Protein AF-A0A951D122-F1 (afdb_monomer_lite)

pLDDT: mean 73.89, std 19.57, range [31.88, 93.0]

Structure (mmCIF, N/CA/C/O backbone):
data_AF-A0A951D122-F1
#
_entry.id   AF-A0A951D122-F1
#
loop_
_atom_site.group_PDB
_atom_site.id
_atom_site.type_symbol
_atom_site.label_atom_id
_atom_site.label_alt_id
_atom_site.label_comp_id
_atom_site.label_asym_id
_atom_site.label_entity_id
_atom_site.label_seq_id
_atom_site.pdbx_PDB_ins_code
_atom_site.Cartn_x
_atom_site.Cartn_y
_atom_site.Cartn_z
_atom_site.occupancy
_atom_site.B_iso_or_equiv
_atom_site.auth_seq_id
_atom_site.auth_comp_id
_atom_site.auth_asym_id
_atom_site.auth_atom_id
_atom_site.pdbx_PDB_model_num
ATOM 1 N N . MET A 1 1 ? 0.878 -41.282 -0.060 1.00 49.00 1 MET A N 1
ATOM 2 C CA . MET A 1 1 ? 0.176 -40.132 -0.669 1.00 49.00 1 MET A CA 1
ATOM 3 C C . MET A 1 1 ? -0.592 -39.412 0.431 1.00 49.00 1 MET A C 1
ATOM 5 O O . MET A 1 1 ? -1.582 -39.954 0.897 1.00 49.00 1 MET A O 1
ATOM 9 N N . ARG A 1 2 ? -0.097 -38.272 0.926 1.00 36.06 2 ARG A N 1
ATOM 10 C CA . ARG A 1 2 ? -0.788 -37.403 1.895 1.00 36.06 2 ARG A CA 1
ATOM 11 C C . ARG A 1 2 ? -0.358 -35.959 1.635 1.00 36.06 2 ARG A C 1
ATOM 13 O O . ARG A 1 2 ? 0.796 -35.726 1.295 1.00 36.06 2 ARG A O 1
ATOM 20 N N . GLY A 1 3 ? -1.355 -35.082 1.653 1.00 31.88 3 GLY A N 1
ATOM 21 C CA . GLY A 1 3 ? -1.436 -33.865 0.856 1.00 31.88 3 GLY A CA 1
ATOM 22 C C . GLY A 1 3 ? -0.597 -32.692 1.343 1.00 31.88 3 GLY A C 1
ATOM 23 O O . GLY A 1 3 ? -0.396 -32.493 2.537 1.00 31.88 3 GLY A O 1
ATOM 24 N N . LEU A 1 4 ? -0.171 -31.895 0.366 1.00 41.84 4 LEU A N 1
ATOM 25 C CA . LEU A 1 4 ? 0.282 -30.525 0.541 1.00 41.84 4 LEU A CA 1
ATOM 26 C C . LEU A 1 4 ? -0.945 -29.684 0.915 1.00 41.84 4 LEU A C 1
ATOM 28 O O . LEU A 1 4 ? -1.777 -29.381 0.061 1.00 41.84 4 LEU A O 1
ATOM 32 N N . THR A 1 5 ? -1.095 -29.339 2.192 1.00 42.50 5 THR A N 1
ATOM 33 C CA . THR A 1 5 ? -1.962 -28.226 2.581 1.00 42.50 5 THR A CA 1
ATOM 34 C C . THR A 1 5 ? -1.289 -26.959 2.083 1.00 42.50 5 THR A C 1
ATOM 36 O O . THR A 1 5 ? -0.246 -26.566 2.603 1.00 42.50 5 THR A O 1
ATOM 39 N N . GLY A 1 6 ? -1.847 -26.372 1.025 1.00 34.03 6 GLY A N 1
ATOM 40 C CA . GLY A 1 6 ? -1.427 -25.073 0.528 1.00 34.03 6 GLY A CA 1
ATOM 41 C C . GLY A 1 6 ? -1.502 -24.055 1.658 1.00 34.03 6 GLY A C 1
ATOM 42 O O . GLY A 1 6 ? -2.583 -23.780 2.176 1.00 34.03 6 GLY A O 1
ATOM 43 N N . SER A 1 7 ? -0.347 -23.524 2.048 1.00 35.44 7 SER A N 1
ATOM 44 C CA . SER A 1 7 ? -0.265 -22.301 2.832 1.00 35.44 7 SER A CA 1
ATOM 45 C C . SER A 1 7 ? -0.851 -21.184 1.980 1.00 35.44 7 SER A C 1
ATOM 47 O O . SER A 1 7 ? -0.172 -20.619 1.125 1.00 35.44 7 SER A O 1
ATOM 49 N N . SER A 1 8 ? -2.136 -20.903 2.170 1.00 35.34 8 SER A N 1
ATOM 50 C CA . SER A 1 8 ? -2.756 -19.673 1.700 1.00 35.34 8 SER A CA 1
ATOM 51 C C . SER A 1 8 ? -2.017 -18.522 2.376 1.00 35.34 8 SER A C 1
ATOM 53 O O . SER A 1 8 ? -2.252 -18.243 3.549 1.00 35.34 8 SER A O 1
ATOM 55 N N . GLY A 1 9 ? -1.078 -17.913 1.649 1.00 35.56 9 GLY A N 1
ATOM 56 C CA . GLY A 1 9 ? -0.366 -16.692 2.021 1.00 35.56 9 GLY A CA 1
ATOM 57 C C . GLY A 1 9 ? -1.331 -15.515 2.100 1.00 35.56 9 GLY A C 1
ATOM 58 O O . GLY A 1 9 ? -1.340 -14.645 1.235 1.00 35.56 9 GLY A O 1
ATOM 59 N N . GLY A 1 10 ? -2.206 -15.539 3.103 1.00 33.16 10 GLY A N 1
ATOM 60 C CA . GLY A 1 10 ? -3.049 -14.418 3.462 1.00 33.16 10 GLY A CA 1
ATOM 61 C C . GLY A 1 10 ? -2.182 -13.361 4.122 1.00 33.16 10 GLY A C 1
ATOM 62 O O . GLY A 1 10 ? -1.492 -13.648 5.099 1.00 33.16 10 GLY A O 1
ATOM 63 N N . VAL A 1 11 ? -2.219 -12.147 3.579 1.00 48.59 11 VAL A N 1
ATOM 64 C CA . VAL A 1 11 ? -1.736 -10.946 4.267 1.00 48.59 11 VAL A CA 1
ATOM 65 C C . VAL A 1 11 ? -2.369 -10.948 5.667 1.00 48.59 11 VAL A C 1
ATOM 67 O O . VAL A 1 11 ? -3.588 -11.146 5.745 1.00 48.59 11 VAL A O 1
ATOM 70 N N . PRO A 1 12 ? -1.603 -10.805 6.767 1.00 52.34 12 PRO A N 1
ATOM 71 C CA . PRO A 1 12 ? -2.199 -10.746 8.096 1.00 52.34 12 PRO A CA 1
ATOM 72 C C . PRO A 1 12 ? -3.253 -9.635 8.109 1.00 52.34 12 PRO A C 1
ATOM 74 O O . PRO A 1 12 ? -3.008 -8.530 7.626 1.00 52.34 12 PRO A O 1
ATOM 77 N N . ALA A 1 13 ? -4.459 -9.967 8.572 1.00 57.09 13 ALA A N 1
ATOM 78 C CA . ALA A 1 13 ? -5.572 -9.031 8.596 1.00 57.09 13 ALA A CA 1
ATOM 79 C C . ALA A 1 13 ? -5.218 -7.862 9.526 1.00 57.09 13 ALA A C 1
ATOM 81 O O . ALA A 1 13 ? -5.002 -8.072 10.718 1.00 57.09 13 ALA A O 1
ATOM 82 N N . PHE A 1 14 ? -5.150 -6.646 8.986 1.00 61.94 14 PHE A N 1
ATOM 83 C CA . PHE A 1 14 ? -5.072 -5.434 9.799 1.00 61.94 14 PHE A CA 1
ATOM 84 C C . PHE A 1 14 ? -6.352 -5.325 10.639 1.00 61.94 14 PHE A C 1
ATOM 86 O O . PHE A 1 14 ? -7.460 -5.602 10.161 1.00 61.94 14 PHE A O 1
ATOM 93 N N . HIS A 1 15 ? -6.213 -4.968 11.914 1.00 58.34 15 HIS A N 1
ATOM 94 C CA . HIS A 1 15 ? -7.337 -4.964 12.848 1.00 58.34 15 HIS A CA 1
ATOM 95 C C . HIS A 1 15 ? -8.165 -3.687 12.668 1.00 58.34 15 HIS A C 1
ATOM 97 O O . HIS A 1 15 ? -7.863 -2.651 13.249 1.00 58.34 15 HIS A O 1
ATOM 103 N N . VAL A 1 16 ? -9.231 -3.744 11.867 1.00 61.91 16 VAL A N 1
ATOM 104 C CA . VAL A 1 16 ? -10.183 -2.628 11.748 1.00 61.91 16 VAL A CA 1
ATOM 105 C C . VAL A 1 16 ? -11.045 -2.556 13.012 1.00 61.91 16 VAL A C 1
ATOM 107 O O . VAL A 1 16 ? -11.655 -3.550 13.412 1.00 61.91 16 VAL A O 1
ATOM 110 N N . HIS A 1 17 ? -11.117 -1.384 13.646 1.00 59.81 17 HIS A N 1
ATOM 111 C CA . HIS A 1 17 ? -11.978 -1.180 14.812 1.00 59.81 17 HIS A CA 1
ATOM 112 C C . HIS A 1 17 ? -13.464 -1.407 14.463 1.00 59.81 17 HIS A C 1
ATOM 114 O O . HIS A 1 17 ? -13.906 -1.002 13.382 1.00 59.81 17 HIS A O 1
ATOM 120 N N . PRO A 1 18 ? -14.267 -2.000 15.368 1.00 64.38 18 PRO A N 1
ATOM 121 C CA . PRO A 1 18 ? -15.696 -2.181 15.138 1.00 64.38 18 PRO A CA 1
ATOM 122 C C . PRO A 1 18 ? -16.396 -0.855 14.813 1.00 64.38 18 PRO A C 1
ATOM 124 O O . PRO A 1 18 ? -16.254 0.121 15.545 1.00 64.38 18 PRO A O 1
ATOM 127 N N . GLY A 1 19 ? -17.182 -0.836 13.735 1.00 62.41 19 GLY A N 1
ATOM 128 C CA . GLY A 1 19 ? -17.999 0.318 13.340 1.00 62.41 19 GLY A CA 1
ATOM 129 C C . GLY A 1 19 ? -17.379 1.243 12.290 1.00 62.41 19 GLY A C 1
ATOM 130 O O . GLY A 1 19 ? -18.091 2.104 11.782 1.00 62.41 19 GLY A O 1
ATOM 131 N N . HIS A 1 20 ? -16.115 1.051 11.906 1.00 70.31 20 HIS A N 1
ATOM 132 C CA . HIS A 1 20 ? -15.477 1.818 10.833 1.00 70.31 20 HIS A CA 1
ATOM 133 C C . HIS A 1 20 ? -15.033 0.910 9.686 1.00 70.31 20 HIS A C 1
ATOM 135 O O . HIS A 1 20 ? -14.722 -0.261 9.895 1.00 70.31 20 HIS A O 1
ATOM 141 N N . ALA A 1 21 ? -15.003 1.447 8.465 1.00 76.06 21 ALA A N 1
ATOM 142 C CA . ALA A 1 21 ? -14.420 0.743 7.333 1.00 76.06 21 ALA A CA 1
ATOM 143 C C . ALA A 1 21 ? -12.938 1.102 7.166 1.00 76.06 21 ALA A C 1
ATOM 145 O O . ALA A 1 21 ? -12.467 2.162 7.589 1.00 76.06 21 ALA A O 1
ATOM 146 N N . PHE A 1 22 ? -12.213 0.203 6.510 1.00 80.38 22 PHE A N 1
ATOM 147 C CA . PHE A 1 22 ? -10.885 0.485 5.989 1.00 80.38 22 PHE A CA 1
ATOM 148 C C . PHE A 1 22 ? -10.971 1.590 4.929 1.00 80.38 22 PHE A C 1
ATOM 150 O O . PHE A 1 22 ? -11.799 1.508 4.021 1.00 80.38 22 PHE A O 1
ATOM 157 N N . GLU A 1 23 ? -10.146 2.627 5.059 1.00 84.38 23 GLU A N 1
ATOM 158 C CA . GLU A 1 23 ? -10.117 3.747 4.114 1.00 84.38 23 GLU A CA 1
ATOM 159 C C . GLU A 1 23 ? -9.193 3.445 2.935 1.00 84.38 23 GLU A C 1
ATOM 161 O O . GLU A 1 23 ? -9.578 3.610 1.778 1.00 84.38 23 GLU A O 1
ATOM 166 N N . GLY A 1 24 ? -7.976 2.984 3.230 1.00 85.25 24 GLY A N 1
ATOM 167 C CA . GLY A 1 24 ? -6.954 2.762 2.220 1.00 85.25 24 GLY A CA 1
ATOM 168 C C . GLY A 1 24 ? -5.539 2.724 2.785 1.00 85.25 24 GLY A C 1
ATOM 169 O O . GLY A 1 24 ? -5.317 2.728 3.999 1.00 85.25 24 GLY A O 1
ATOM 170 N N . PHE A 1 25 ? -4.580 2.684 1.861 1.00 87.44 25 PHE A N 1
ATOM 171 C CA . PHE A 1 25 ? -3.155 2.736 2.159 1.00 87.44 25 PHE A CA 1
ATOM 172 C C . PHE A 1 25 ? -2.564 4.081 1.749 1.00 87.44 25 PHE A C 1
ATOM 174 O O . PHE A 1 25 ? -2.867 4.597 0.673 1.00 87.44 25 PHE A O 1
ATOM 181 N N . GLU A 1 26 ? -1.665 4.602 2.574 1.00 90.50 26 GLU A N 1
ATOM 182 C CA . GLU A 1 26 ? -0.857 5.783 2.284 1.00 90.50 26 GLU A CA 1
ATOM 183 C C . GLU A 1 26 ? 0.620 5.378 2.208 1.00 90.50 26 GLU A C 1
ATOM 185 O O . GLU A 1 26 ? 1.128 4.705 3.105 1.00 90.50 26 GLU A O 1
ATOM 190 N N . LEU A 1 27 ? 1.310 5.769 1.133 1.00 89.81 27 LEU A N 1
ATOM 191 C CA . LEU A 1 27 ? 2.754 5.581 0.989 1.00 89.81 27 LEU A CA 1
ATOM 192 C C . LEU A 1 27 ? 3.463 6.882 1.367 1.00 89.81 27 LEU A C 1
ATOM 194 O O . LEU A 1 27 ? 3.250 7.910 0.726 1.00 89.81 27 LEU A O 1
ATOM 198 N N . VAL A 1 28 ? 4.326 6.824 2.379 1.00 92.00 28 VAL A N 1
ATOM 199 C CA . VAL A 1 28 ? 5.108 7.975 2.840 1.00 92.00 28 VAL A CA 1
ATOM 200 C C . VAL A 1 28 ? 6.578 7.753 2.507 1.00 92.00 28 VAL A C 1
ATOM 202 O O . VAL A 1 28 ? 7.232 6.858 3.051 1.00 92.00 28 VAL A O 1
ATOM 205 N N . GLU A 1 29 ? 7.101 8.595 1.617 1.00 90.38 29 GLU A N 1
ATOM 206 C CA . GLU A 1 29 ? 8.520 8.631 1.267 1.00 90.38 29 GLU A CA 1
ATOM 207 C C . GLU A 1 29 ? 9.337 9.246 2.409 1.00 90.38 29 GLU A C 1
ATOM 209 O O . GLU A 1 29 ? 8.971 10.282 2.972 1.00 90.38 29 GLU A O 1
ATOM 214 N N . ARG A 1 30 ? 10.461 8.612 2.756 1.00 88.44 30 ARG A N 1
ATOM 215 C CA . ARG A 1 30 ? 11.384 9.093 3.791 1.00 88.44 30 ARG A CA 1
ATOM 216 C C . ARG A 1 30 ? 12.753 9.361 3.152 1.00 88.44 30 ARG A C 1
ATOM 218 O O . ARG A 1 30 ? 13.270 8.464 2.497 1.00 88.44 30 ARG A O 1
ATOM 225 N N . PRO A 1 31 ? 13.361 10.547 3.334 1.00 87.44 31 PRO A N 1
ATOM 226 C CA . PRO A 1 31 ? 14.627 10.884 2.671 1.00 87.44 31 PRO A CA 1
ATOM 227 C C . PRO A 1 31 ? 15.792 9.939 3.003 1.00 87.44 31 PRO A C 1
ATOM 229 O O . PRO A 1 31 ? 16.559 9.582 2.116 1.00 87.44 31 PRO A O 1
ATOM 232 N N . ASP A 1 32 ? 15.888 9.500 4.262 1.00 91.94 32 ASP A N 1
ATOM 233 C CA . ASP A 1 32 ? 17.031 8.731 4.784 1.00 91.94 32 ASP A CA 1
ATOM 234 C C . ASP A 1 32 ? 16.642 7.325 5.275 1.00 91.94 32 ASP A C 1
ATOM 236 O O . ASP A 1 32 ? 17.382 6.678 6.018 1.00 91.94 32 ASP A O 1
ATOM 240 N N . ALA A 1 33 ? 15.454 6.843 4.908 1.00 88.56 33 ALA A N 1
ATOM 241 C CA . ALA A 1 33 ? 14.945 5.545 5.340 1.00 88.56 33 ALA A CA 1
ATOM 242 C C . ALA A 1 33 ? 14.052 4.921 4.257 1.00 88.56 33 ALA A C 1
ATOM 244 O O . ALA A 1 33 ? 13.522 5.644 3.417 1.00 88.56 33 ALA A O 1
ATOM 245 N N . PRO A 1 34 ? 13.827 3.593 4.268 1.00 87.50 34 PRO A N 1
ATOM 246 C CA . PRO A 1 34 ? 12.859 2.975 3.364 1.00 87.50 34 PRO A CA 1
ATOM 247 C C . PRO A 1 34 ? 11.485 3.650 3.490 1.00 87.50 34 PRO A C 1
ATOM 249 O O . PRO A 1 34 ? 11.111 4.014 4.607 1.00 87.50 34 PRO A O 1
ATOM 252 N N . PRO A 1 35 ? 10.705 3.819 2.415 1.00 90.81 35 PRO A N 1
ATOM 253 C CA . PRO A 1 35 ? 9.351 4.347 2.537 1.00 90.81 35 PRO A CA 1
ATOM 254 C C . PRO A 1 35 ? 8.491 3.442 3.424 1.00 90.81 35 PRO A C 1
ATOM 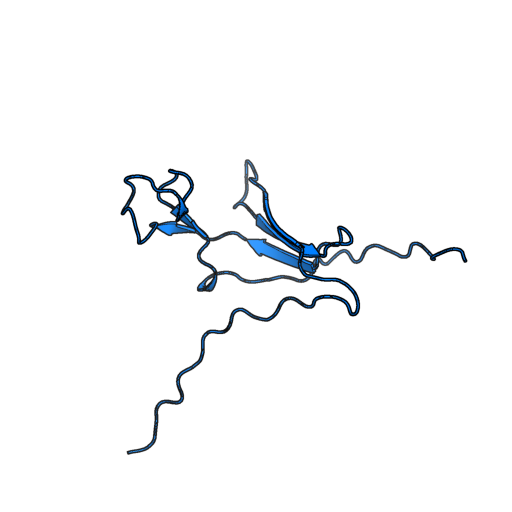256 O O . PRO A 1 35 ? 8.768 2.248 3.576 1.00 90.81 35 PRO A O 1
ATOM 259 N N . ILE A 1 36 ? 7.453 4.014 4.024 1.00 93.00 36 ILE A N 1
ATOM 260 C CA . ILE A 1 36 ? 6.503 3.273 4.860 1.00 93.00 36 ILE A CA 1
ATOM 261 C C . ILE A 1 36 ? 5.131 3.251 4.208 1.00 93.00 36 ILE A C 1
ATOM 263 O O . ILE A 1 36 ? 4.698 4.237 3.613 1.00 93.00 36 ILE A O 1
ATOM 267 N N . LEU A 1 37 ? 4.456 2.117 4.337 1.00 90.75 37 LEU A N 1
ATOM 268 C CA . LEU A 1 37 ? 3.062 1.947 3.977 1.00 90.75 37 LEU A CA 1
ATOM 269 C C . LEU A 1 37 ? 2.224 2.006 5.254 1.00 90.75 37 LEU A C 1
ATOM 271 O O . LEU A 1 37 ? 2.482 1.268 6.204 1.00 90.75 37 LEU A O 1
ATOM 275 N N . ILE A 1 38 ? 1.235 2.889 5.274 1.00 90.12 38 ILE A N 1
ATOM 276 C CA . ILE A 1 38 ? 0.356 3.128 6.418 1.00 90.12 38 ILE A CA 1
ATOM 277 C C . ILE A 1 38 ? -1.045 2.644 6.053 1.00 90.12 38 ILE A C 1
ATOM 279 O O . ILE A 1 38 ? -1.596 3.067 5.038 1.00 90.12 38 ILE A O 1
ATOM 283 N N . ALA A 1 39 ? -1.629 1.775 6.875 1.00 87.00 39 ALA A N 1
ATOM 284 C CA . ALA A 1 39 ? -3.025 1.365 6.761 1.00 87.00 39 ALA A CA 1
ATOM 285 C C . ALA A 1 39 ? -3.911 2.317 7.577 1.00 87.00 39 ALA A C 1
ATOM 287 O O . ALA A 1 39 ? -3.712 2.461 8.786 1.00 87.00 39 ALA A O 1
ATOM 288 N N . ARG A 1 40 ? -4.896 2.959 6.934 1.00 85.44 40 ARG A N 1
ATOM 289 C CA . ARG A 1 40 ? -5.799 3.915 7.591 1.00 85.44 40 ARG A CA 1
ATOM 290 C C . ARG A 1 40 ? -7.225 3.405 7.726 1.00 85.44 40 ARG A C 1
ATOM 292 O O . ARG A 1 40 ? -7.786 2.750 6.844 1.00 85.44 40 ARG A O 1
ATOM 299 N N . CYS A 1 41 ? -7.818 3.766 8.851 1.00 84.19 41 CYS A N 1
ATOM 300 C CA . CYS A 1 41 ? -9.241 3.657 9.109 1.00 84.19 41 CYS A CA 1
ATOM 301 C C . CYS A 1 41 ? -9.959 4.933 8.652 1.00 84.19 41 CYS A C 1
ATOM 303 O O . CYS A 1 41 ? -9.398 6.016 8.779 1.00 84.19 41 CYS A O 1
ATOM 305 N N . GLN A 1 42 ? -11.226 4.842 8.236 1.00 83.50 42 GLN A N 1
ATOM 306 C CA . GLN A 1 42 ? -12.018 6.013 7.815 1.00 83.50 42 GLN A CA 1
ATOM 307 C C . GLN A 1 42 ? -12.156 7.116 8.876 1.00 83.50 42 GLN A C 1
ATOM 309 O O . GLN A 1 42 ? -12.465 8.255 8.540 1.00 83.50 42 GLN A O 1
ATOM 314 N N . CYS A 1 43 ? -11.940 6.810 10.158 1.00 80.75 43 CYS A N 1
ATOM 315 C CA . CYS A 1 43 ? -11.916 7.819 11.219 1.00 80.75 43 CYS A CA 1
ATOM 316 C C . CYS A 1 43 ? -10.584 8.588 11.315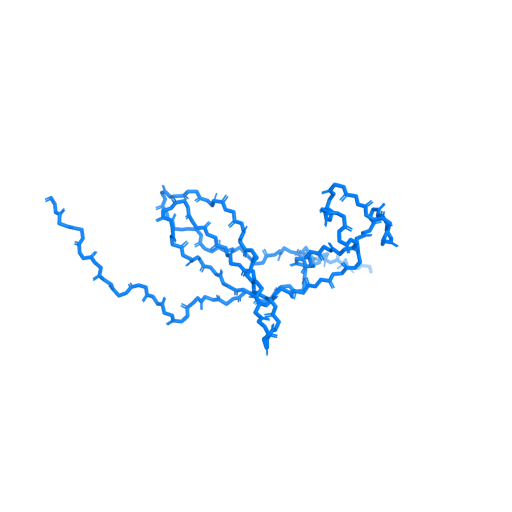 1.00 80.75 43 CYS A C 1
ATOM 318 O O . CYS A 1 43 ? -10.426 9.407 12.216 1.00 80.75 43 CYS A O 1
ATOM 320 N N . GLY A 1 44 ? -9.621 8.305 10.434 1.00 80.19 44 GLY A N 1
ATOM 321 C CA . GLY A 1 44 ? -8.288 8.908 10.403 1.00 80.19 44 GLY A CA 1
ATOM 322 C C . GLY A 1 44 ? -7.232 8.188 11.249 1.00 80.19 44 GLY A C 1
ATOM 323 O O . GLY A 1 44 ? -6.054 8.534 11.151 1.00 80.19 44 GLY A O 1
ATOM 324 N N . GLU A 1 45 ? -7.626 7.180 12.037 1.00 83.12 45 GLU A N 1
ATOM 325 C CA . GLU A 1 45 ? -6.705 6.366 12.842 1.00 83.12 45 GLU A CA 1
ATOM 326 C C . GLU A 1 45 ? -5.774 5.523 11.968 1.00 83.12 45 GLU A C 1
ATOM 328 O O . GLU A 1 45 ? -6.191 4.943 10.958 1.00 83.12 45 GLU A O 1
ATOM 333 N N . VAL A 1 46 ? -4.520 5.415 12.406 1.00 85.25 46 VAL A N 1
ATOM 334 C CA . VAL A 1 46 ? -3.546 4.493 11.822 1.00 85.25 46 VAL A CA 1
ATOM 335 C C . VAL A 1 46 ? -3.748 3.122 12.450 1.00 85.25 46 VAL A C 1
ATOM 337 O O . VAL A 1 46 ? -3.593 2.964 13.656 1.00 85.25 46 VAL A O 1
ATOM 340 N N . LEU A 1 47 ? -4.081 2.136 11.622 1.00 81.19 47 LEU A N 1
ATOM 341 C CA . LEU A 1 47 ? -4.295 0.762 12.071 1.00 81.19 47 LEU A CA 1
ATOM 342 C C . LEU A 1 47 ? -2.963 0.029 12.234 1.00 81.19 47 LEU A C 1
ATOM 344 O O . LEU A 1 47 ? -2.691 -0.541 13.282 1.00 81.19 47 LEU A O 1
ATOM 348 N N . ASP A 1 48 ? -2.127 0.092 11.200 1.00 84.12 48 ASP A N 1
ATOM 349 C CA . ASP A 1 48 ? -0.843 -0.598 11.124 1.00 84.12 48 ASP A CA 1
ATOM 350 C C . ASP A 1 48 ? 0.121 0.173 10.212 1.00 84.12 48 ASP A C 1
ATOM 352 O O . ASP A 1 48 ? -0.290 0.928 9.321 1.00 84.12 48 ASP A O 1
ATOM 356 N N . VAL A 1 49 ? 1.420 -0.038 10.423 1.00 87.94 49 VAL A N 1
ATOM 357 C CA . VAL A 1 49 ? 2.500 0.488 9.579 1.00 87.94 49 VAL A CA 1
ATOM 358 C C . VAL A 1 49 ? 3.432 -0.637 9.141 1.00 87.94 49 VAL A C 1
ATOM 360 O O . VAL A 1 49 ? 3.688 -1.566 9.899 1.00 87.94 49 VAL A O 1
ATOM 363 N N . ALA A 1 50 ? 3.958 -0.567 7.925 1.00 89.12 50 ALA A N 1
ATOM 364 C CA . ALA A 1 50 ? 4.963 -1.504 7.428 1.00 89.12 50 ALA A CA 1
ATOM 365 C C . ALA A 1 50 ? 6.038 -0.760 6.634 1.00 89.12 50 ALA A C 1
ATOM 367 O O . ALA A 1 50 ? 5.757 0.248 5.984 1.00 89.12 50 ALA A O 1
ATOM 368 N N . GLU A 1 51 ? 7.270 -1.270 6.625 1.00 91.06 51 GLU A N 1
ATOM 369 C CA . GLU A 1 51 ? 8.244 -0.839 5.619 1.00 91.06 51 GLU A CA 1
ATOM 370 C C . GLU A 1 51 ? 7.772 -1.287 4.234 1.00 91.06 51 GLU A C 1
ATOM 372 O O . GLU A 1 51 ? 7.534 -2.472 3.994 1.00 91.06 51 GLU A O 1
ATOM 377 N N . ALA A 1 52 ? 7.654 -0.347 3.298 1.00 89.62 52 ALA A N 1
ATOM 378 C CA . ALA A 1 52 ? 7.242 -0.663 1.945 1.00 89.62 52 ALA A CA 1
ATOM 379 C C . ALA A 1 52 ? 8.390 -1.360 1.201 1.00 89.62 52 ALA A C 1
ATOM 381 O O . ALA A 1 52 ? 9.466 -0.801 0.964 1.00 89.62 52 ALA A O 1
ATOM 382 N N . ARG A 1 53 ? 8.141 -2.605 0.796 1.00 89.94 53 ARG A N 1
ATOM 383 C CA . ARG A 1 53 ? 8.990 -3.349 -0.136 1.00 89.94 53 ARG A CA 1
ATOM 384 C C . ARG A 1 53 ? 8.378 -3.264 -1.523 1.00 89.94 53 ARG A C 1
ATOM 386 O O . ARG A 1 53 ? 7.160 -3.311 -1.671 1.00 89.94 53 ARG A O 1
ATOM 393 N N . PHE A 1 54 ? 9.219 -3.153 -2.545 1.00 90.94 54 PHE A N 1
ATOM 394 C CA . PHE A 1 54 ? 8.752 -3.092 -3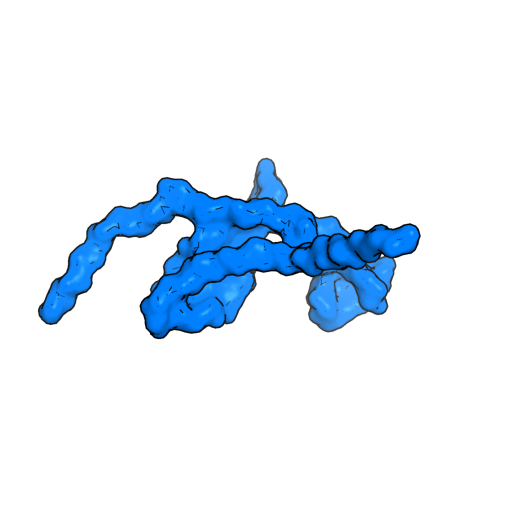.926 1.00 90.94 54 PHE A CA 1
ATOM 395 C C . PHE A 1 54 ? 9.368 -4.195 -4.759 1.00 90.94 54 PHE A C 1
ATOM 397 O O . PHE A 1 54 ? 10.571 -4.442 -4.682 1.00 90.94 54 PHE A O 1
ATOM 404 N N . THR A 1 55 ? 8.549 -4.734 -5.647 1.00 91.50 55 THR A N 1
ATOM 405 C CA . THR A 1 55 ? 8.964 -5.624 -6.723 1.00 91.50 55 THR A CA 1
ATOM 406 C C . THR A 1 55 ? 8.777 -4.938 -8.078 1.00 91.50 55 THR A C 1
ATOM 408 O O . THR A 1 55 ? 8.135 -3.884 -8.183 1.00 91.50 55 THR A O 1
ATOM 411 N N . SER A 1 56 ? 9.367 -5.505 -9.128 1.00 91.44 56 SER A N 1
ATOM 412 C CA . SER A 1 56 ? 9.139 -5.050 -10.500 1.00 91.44 56 SER A CA 1
ATOM 413 C C . SER A 1 56 ? 7.666 -5.207 -10.857 1.00 91.44 56 SER A C 1
ATOM 415 O O . SER A 1 56 ? 7.043 -6.217 -10.534 1.00 91.44 56 SER A O 1
ATOM 417 N N . CYS A 1 57 ? 7.095 -4.214 -11.538 1.00 91.94 57 CYS A N 1
ATOM 418 C CA . CYS A 1 57 ? 5.716 -4.309 -11.989 1.00 91.94 57 CYS A CA 1
ATOM 419 C C . CYS A 1 57 ? 5.586 -5.473 -12.991 1.00 91.94 57 CYS A C 1
ATOM 421 O O . CYS A 1 57 ? 6.197 -5.406 -14.065 1.00 91.94 57 CYS A O 1
ATOM 423 N N . PRO A 1 58 ? 4.787 -6.513 -12.682 1.00 87.56 58 PRO A N 1
ATOM 424 C CA . PRO A 1 58 ? 4.699 -7.704 -13.525 1.00 87.56 58 PRO A CA 1
ATOM 425 C C . PRO A 1 58 ? 4.023 -7.423 -14.872 1.00 87.56 58 PRO A C 1
ATOM 427 O O . PRO A 1 58 ? 4.179 -8.196 -15.808 1.00 87.56 58 PRO A O 1
ATOM 430 N N . GLU A 1 59 ? 3.285 -6.316 -14.981 1.00 89.56 59 GLU A N 1
ATOM 431 C CA . GLU A 1 59 ? 2.518 -5.977 -16.182 1.00 89.56 59 GLU A CA 1
ATOM 432 C C . GLU A 1 59 ? 3.321 -5.204 -17.227 1.00 89.56 59 GLU A C 1
ATOM 434 O O . GLU A 1 59 ? 3.003 -5.280 -18.408 1.00 89.56 59 GLU A O 1
ATOM 439 N N . CYS A 1 60 ? 4.348 -4.452 -16.821 1.00 91.75 60 CYS A N 1
ATOM 440 C CA . CYS A 1 60 ? 5.049 -3.558 -17.745 1.00 91.75 60 CYS A CA 1
ATOM 441 C C . CYS A 1 60 ? 6.563 -3.746 -17.791 1.00 91.75 60 CYS A C 1
ATOM 443 O O . CYS A 1 60 ? 7.206 -3.065 -18.581 1.00 91.75 60 CYS A O 1
ATOM 445 N N . ALA A 1 61 ? 7.148 -4.610 -16.951 1.00 80.62 61 ALA A N 1
ATOM 446 C CA . ALA A 1 61 ? 8.588 -4.895 -16.939 1.00 80.62 61 ALA A CA 1
ATOM 447 C C . ALA A 1 61 ? 9.486 -3.631 -16.962 1.00 80.62 61 ALA A C 1
ATOM 449 O O . ALA A 1 61 ? 10.559 -3.627 -17.556 1.00 80.62 61 ALA A O 1
ATOM 450 N N . GLY A 1 62 ? 9.034 -2.538 -16.331 1.00 75.25 62 GLY A N 1
ATOM 451 C CA . GLY A 1 62 ? 9.739 -1.248 -16.310 1.00 75.25 62 GLY A CA 1
ATOM 452 C C . GLY A 1 62 ? 9.31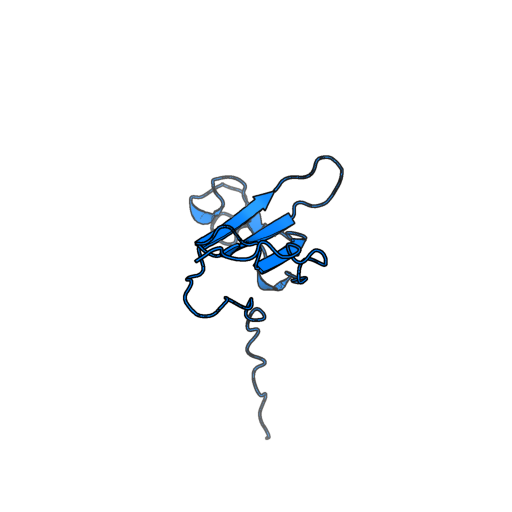2 -0.218 -17.367 1.00 75.25 62 GLY A C 1
ATOM 453 O O . GLY A 1 62 ? 9.696 0.937 -17.250 1.00 75.25 62 GLY A O 1
ATOM 454 N N . GLY A 1 63 ? 8.464 -0.573 -18.336 1.00 80.38 63 GLY A N 1
ATOM 455 C CA . GLY A 1 63 ? 7.955 0.344 -19.372 1.00 80.38 63 GLY A CA 1
ATOM 456 C C . GLY A 1 63 ? 6.862 1.327 -18.925 1.00 80.38 63 GLY A C 1
ATOM 457 O O . GLY A 1 63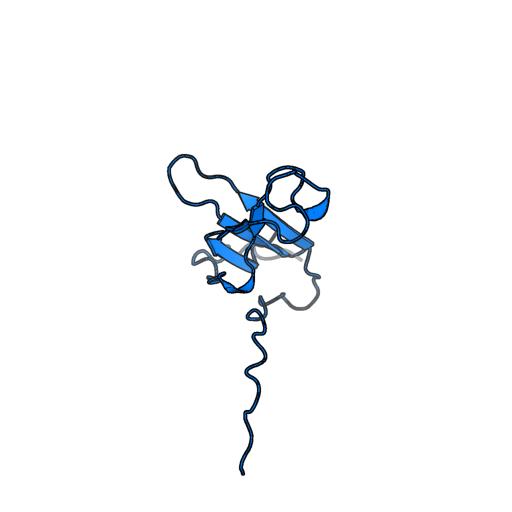 ? 6.390 2.115 -19.736 1.00 80.38 63 GLY A O 1
ATOM 458 N N . GLY A 1 64 ? 6.457 1.283 -17.651 1.00 87.31 64 GLY A N 1
ATOM 459 C CA . GLY A 1 64 ? 5.364 2.084 -17.095 1.00 87.31 64 GLY A CA 1
ATOM 460 C C . GLY A 1 64 ? 3.963 1.602 -17.508 1.00 87.31 64 GLY A C 1
ATOM 461 O O . GLY A 1 64 ? 3.719 1.206 -18.642 1.00 87.31 64 GLY A O 1
ATOM 462 N N . CYS A 1 65 ? 3.015 1.612 -16.571 1.00 92.19 65 CYS A N 1
ATOM 463 C CA . CYS A 1 65 ? 1.598 1.323 -16.824 1.00 92.19 65 CYS A CA 1
ATOM 464 C C . CYS A 1 65 ? 0.712 1.915 -15.718 1.00 92.19 65 CYS A C 1
ATOM 466 O O . CYS A 1 65 ? 1.224 2.386 -14.698 1.00 92.19 65 CYS A O 1
ATOM 468 N N . ALA A 1 66 ? -0.612 1.839 -15.893 1.00 89.69 66 ALA A N 1
ATOM 469 C CA . ALA A 1 66 ? -1.588 2.329 -14.916 1.00 89.69 66 ALA A CA 1
ATOM 470 C C . ALA A 1 66 ? -1.422 1.683 -13.530 1.00 89.69 66 ALA A C 1
ATOM 472 O O . ALA A 1 66 ? -1.535 2.370 -12.520 1.00 89.69 66 ALA A O 1
ATOM 473 N N . ARG A 1 67 ? -1.071 0.391 -13.466 1.00 85.75 67 ARG A N 1
ATOM 474 C CA . ARG A 1 67 ? -0.895 -0.329 -12.198 1.00 85.75 67 ARG A CA 1
ATOM 475 C C . ARG A 1 67 ? 0.243 0.210 -11.333 1.00 85.75 67 ARG A C 1
ATOM 477 O O . ARG A 1 67 ? 0.121 0.230 -10.115 1.00 85.75 67 ARG A O 1
ATOM 484 N N . CYS A 1 68 ? 1.359 0.604 -11.942 1.00 89.25 68 CYS A N 1
ATOM 485 C CA . CYS A 1 68 ? 2.519 1.142 -11.220 1.00 89.25 68 CYS A CA 1
ATOM 486 C C . CYS A 1 68 ? 2.596 2.674 -11.252 1.00 89.25 68 CYS A C 1
ATOM 488 O O . CYS A 1 68 ? 3.604 3.237 -10.822 1.00 89.25 68 CYS A O 1
ATOM 490 N N . GLY A 1 69 ? 1.595 3.346 -11.833 1.00 87.81 69 GLY A N 1
ATOM 491 C CA . GLY A 1 69 ? 1.624 4.793 -12.055 1.00 87.81 69 GLY A CA 1
ATOM 492 C C . GLY A 1 69 ? 2.818 5.258 -12.897 1.00 87.81 69 GLY A C 1
ATOM 493 O O . GLY A 1 69 ? 3.316 6.358 -12.699 1.00 87.81 69 GLY A O 1
ATOM 494 N N . GLY A 1 70 ? 3.336 4.404 -13.787 1.00 90.12 70 GLY A N 1
ATOM 495 C CA . GLY A 1 70 ? 4.520 4.702 -14.604 1.00 90.12 70 GLY A CA 1
ATOM 496 C C . GLY A 1 70 ? 5.880 4.443 -13.937 1.00 90.12 70 GLY A C 1
ATOM 497 O O . GLY A 1 70 ? 6.891 4.482 -14.626 1.00 90.12 70 GLY A O 1
ATOM 498 N N . SER A 1 71 ? 5.933 4.109 -12.643 1.00 87.94 71 SER A N 1
ATOM 499 C CA . SER A 1 71 ? 7.202 3.910 -11.912 1.00 87.94 71 SER A CA 1
ATOM 500 C C . SER A 1 71 ? 7.954 2.619 -12.266 1.00 87.94 71 SER A C 1
ATOM 502 O O . SER A 1 71 ? 9.117 2.446 -11.905 1.00 87.94 71 SER A O 1
ATOM 504 N N . GLY A 1 72 ? 7.278 1.661 -12.906 1.00 90.62 72 GLY A N 1
ATOM 505 C CA . GLY A 1 72 ? 7.821 0.329 -13.174 1.00 90.62 72 GLY A CA 1
ATOM 506 C C . GLY A 1 72 ? 7.935 -0.573 -11.937 1.00 90.62 72 GLY A C 1
ATOM 507 O O . GLY A 1 72 ? 8.391 -1.711 -12.065 1.00 90.62 72 GLY A O 1
ATOM 508 N N . ARG A 1 73 ? 7.499 -0.114 -10.756 1.00 90.69 73 ARG A N 1
ATOM 509 C CA . ARG A 1 73 ? 7.556 -0.849 -9.483 1.00 90.69 73 ARG A CA 1
ATOM 510 C C . ARG A 1 73 ? 6.189 -0.865 -8.802 1.00 90.69 73 ARG A C 1
ATOM 512 O O . ARG A 1 73 ? 5.378 0.033 -8.993 1.00 90.69 73 ARG A O 1
ATOM 519 N N . VAL A 1 74 ? 5.916 -1.903 -8.020 1.00 90.56 74 VAL A N 1
ATOM 520 C CA . VAL A 1 74 ? 4.686 -2.032 -7.221 1.00 90.56 74 VAL A CA 1
ATOM 521 C C . VAL A 1 74 ? 5.033 -2.521 -5.825 1.00 90.56 74 VAL A C 1
ATOM 523 O O . VAL A 1 74 ? 6.032 -3.219 -5.653 1.00 90.56 74 VAL A O 1
ATOM 526 N N . VAL A 1 75 ? 4.212 -2.165 -4.837 1.00 88.81 75 VAL A N 1
ATOM 527 C CA . VAL A 1 75 ? 4.369 -2.671 -3.471 1.00 88.81 75 VAL A CA 1
ATOM 528 C C . VAL A 1 75 ? 4.183 -4.188 -3.466 1.00 88.81 75 VAL A C 1
ATOM 530 O O . VAL A 1 75 ? 3.162 -4.710 -3.930 1.00 88.81 75 VAL A O 1
ATOM 533 N N . ASP A 1 76 ? 5.175 -4.890 -2.933 1.00 88.12 76 ASP A N 1
ATOM 534 C CA . ASP A 1 76 ? 5.109 -6.323 -2.695 1.00 88.12 76 ASP A CA 1
ATOM 535 C C . ASP A 1 76 ? 4.382 -6.581 -1.377 1.00 88.12 76 ASP A C 1
ATOM 537 O O . ASP A 1 76 ? 4.973 -6.562 -0.301 1.00 88.12 76 ASP A O 1
ATOM 541 N N . HIS A 1 77 ? 3.078 -6.827 -1.482 1.00 83.06 77 HIS A N 1
ATOM 542 C CA . HIS A 1 77 ? 2.213 -7.058 -0.329 1.00 83.06 77 HIS A CA 1
ATOM 543 C C . HIS A 1 77 ? 2.552 -8.353 0.419 1.00 83.06 77 HIS A C 1
ATOM 545 O O . HIS A 1 77 ? 2.214 -8.476 1.593 1.00 83.06 77 HIS A O 1
ATOM 551 N N . SER A 1 78 ? 3.211 -9.312 -0.240 1.00 82.44 78 SER A N 1
ATOM 552 C CA . SER A 1 78 ? 3.616 -10.575 0.386 1.00 82.44 78 SER A CA 1
ATOM 553 C C . SER A 1 78 ? 4.875 -10.435 1.243 1.00 82.44 78 SER A C 1
ATOM 555 O O . SER A 1 78 ? 5.086 -11.237 2.148 1.00 82.44 78 SER A O 1
ATOM 557 N N . ALA A 1 79 ? 5.674 -9.396 0.989 1.00 83.69 79 ALA A N 1
ATOM 558 C CA . ALA A 1 79 ? 6.884 -9.066 1.734 1.00 83.69 79 ALA A CA 1
ATOM 559 C C . ALA A 1 79 ? 6.656 -8.006 2.831 1.00 83.69 79 ALA A C 1
ATOM 561 O O . ALA A 1 79 ? 7.625 -7.515 3.411 1.00 83.69 79 ALA A O 1
ATOM 562 N N . LEU A 1 80 ? 5.403 -7.605 3.086 1.00 83.19 80 LEU A N 1
ATOM 563 C CA . LEU A 1 80 ? 5.076 -6.624 4.120 1.00 83.19 80 LEU A CA 1
ATOM 564 C C . LEU A 1 80 ? 5.058 -7.267 5.505 1.00 83.19 80 LEU A C 1
ATOM 566 O O . LEU A 1 80 ? 4.334 -8.230 5.756 1.00 83.19 80 LEU A O 1
ATOM 570 N N . GLU A 1 81 ? 5.794 -6.653 6.422 1.00 85.50 81 GLU A N 1
ATOM 571 C CA . GLU A 1 81 ? 5.781 -6.980 7.843 1.00 85.50 81 GLU A CA 1
ATOM 572 C C . GLU A 1 81 ? 5.080 -5.846 8.594 1.00 85.50 81 GLU A C 1
ATOM 574 O O . GLU A 1 81 ? 5.679 -4.811 8.891 1.00 85.50 81 GLU A O 1
ATOM 579 N N . TRP A 1 82 ? 3.780 -6.021 8.840 1.00 82.62 82 TRP A N 1
ATOM 580 C CA . TRP A 1 82 ? 2.960 -5.036 9.541 1.00 82.62 82 TRP A CA 1
ATOM 581 C C . TRP A 1 82 ? 3.290 -4.977 11.029 1.00 82.62 82 TRP A C 1
ATOM 583 O O . TRP A 1 82 ? 3.503 -5.996 11.688 1.00 82.62 82 TRP A O 1
ATOM 593 N N . GLN A 1 83 ? 3.304 -3.760 11.548 1.00 80.25 83 GLN A N 1
ATOM 594 C CA . GLN A 1 83 ? 3.573 -3.438 12.934 1.00 80.25 83 GLN A CA 1
ATOM 595 C C . GLN A 1 83 ? 2.454 -2.536 13.440 1.00 80.25 83 GLN A C 1
ATOM 597 O O . GLN A 1 83 ? 2.176 -1.486 12.852 1.00 80.25 83 GLN A O 1
ATOM 602 N N . VAL A 1 84 ? 1.865 -2.919 14.572 1.00 72.25 84 VAL A N 1
ATOM 603 C CA . VAL A 1 84 ? 0.941 -2.044 15.291 1.00 72.25 84 VAL A CA 1
ATOM 604 C C . VAL A 1 84 ? 1.735 -0.811 15.732 1.00 72.25 84 VAL A C 1
ATOM 606 O O . VAL A 1 84 ? 2.806 -0.974 16.336 1.00 72.25 84 VAL A O 1
ATOM 609 N N . PRO A 1 85 ? 1.265 0.419 15.458 1.00 65.69 85 PRO A N 1
ATOM 610 C CA . PRO A 1 85 ? 1.955 1.620 15.893 1.00 65.69 85 PRO A CA 1
ATOM 611 C C . PRO A 1 85 ? 2.115 1.569 17.412 1.00 65.69 85 PRO A C 1
ATOM 613 O O . PRO A 1 85 ? 1.140 1.476 18.154 1.00 65.69 85 PRO A O 1
ATOM 616 N N . THR A 1 86 ? 3.351 1.632 17.909 1.00 57.72 86 THR A N 1
ATOM 617 C CA . THR A 1 86 ? 3.622 1.552 19.358 1.00 57.72 86 THR A CA 1
ATOM 618 C C . THR A 1 86 ? 3.087 2.772 20.124 1.00 57.72 86 THR A C 1
ATOM 620 O O . THR A 1 86 ? 3.085 2.791 21.352 1.00 57.72 86 THR A O 1
ATOM 623 N N . ALA A 1 87 ? 2.609 3.792 19.409 1.00 49.00 87 ALA A N 1
ATOM 624 C CA . ALA A 1 87 ? 1.879 4.915 19.966 1.00 49.00 87 ALA A CA 1
ATOM 625 C C . ALA A 1 87 ? 0.374 4.716 19.739 1.00 49.00 87 ALA A C 1
ATOM 627 O O . ALA A 1 87 ? -0.162 5.104 18.705 1.00 49.00 87 ALA A O 1
ATOM 628 N N . ALA A 1 88 ? -0.313 4.157 20.736 1.00 42.16 88 ALA A N 1
ATOM 629 C CA . ALA A 1 88 ? -1.746 4.385 20.868 1.00 42.16 88 ALA A CA 1
ATOM 630 C C . ALA A 1 88 ? -1.989 5.905 20.989 1.00 42.16 88 ALA A C 1
ATOM 632 O O . ALA A 1 88 ? -1.263 6.565 21.750 1.00 42.16 88 ALA A O 1
ATOM 633 N N . PRO A 1 89 ? -2.996 6.486 20.313 1.00 44.06 89 PRO A N 1
ATOM 634 C CA . PRO A 1 89 ? -3.472 7.807 20.676 1.00 44.06 89 PRO A CA 1
ATOM 635 C C . PRO A 1 89 ? -3.955 7.727 22.114 1.00 44.06 89 PRO A C 1
ATOM 637 O O . PRO A 1 89 ? -4.863 6.981 22.483 1.00 44.06 89 PRO A O 1
ATOM 640 N N . GLN A 1 90 ? -3.275 8.478 22.956 1.00 44.03 90 GLN A N 1
ATOM 641 C CA . GLN A 1 90 ? -3.568 8.558 24.368 1.00 44.03 90 GLN A CA 1
ATOM 642 C C . GLN A 1 90 ? -4.887 9.323 24.483 1.00 44.03 90 GLN A C 1
ATOM 644 O O . GLN A 1 90 ? -4.921 10.519 24.222 1.00 44.03 90 GLN A O 1
ATOM 649 N N . ASN A 1 91 ? -5.962 8.601 24.807 1.00 44.84 91 ASN A N 1
ATOM 650 C CA . ASN A 1 91 ? -7.194 9.081 25.433 1.00 44.84 91 ASN A CA 1
ATOM 651 C C . ASN A 1 91 ? -7.600 10.534 25.122 1.00 44.84 91 ASN A C 1
ATOM 653 O O . ASN A 1 91 ? -7.236 11.453 25.857 1.00 44.84 91 ASN A O 1
ATOM 657 N N . VAL A 1 92 ? -8.500 10.724 24.158 1.00 43.19 92 VAL A N 1
ATOM 658 C CA . VAL A 1 92 ? -9.421 11.867 24.217 1.00 43.19 92 VAL A CA 1
ATOM 659 C C . VAL A 1 92 ? -10.771 11.329 24.692 1.00 43.19 92 VAL A C 1
ATOM 661 O O . VAL A 1 92 ? -11.396 10.562 23.958 1.00 43.19 92 VAL A O 1
ATOM 664 N N . PRO A 1 93 ? -11.237 11.650 25.916 1.00 44.62 93 PRO A N 1
ATOM 665 C CA . PRO A 1 93 ? -12.567 11.246 26.339 1.00 44.62 93 PRO A CA 1
ATOM 666 C C . PRO A 1 93 ? -13.595 11.933 25.440 1.00 44.62 93 PRO A C 1
ATOM 668 O O . PRO A 1 93 ? -13.637 13.161 25.348 1.00 44.62 93 PRO A O 1
ATOM 671 N N . TYR A 1 94 ? -14.428 11.127 24.785 1.00 34.44 94 TYR A N 1
ATOM 672 C CA . TYR A 1 94 ? -15.615 11.593 24.082 1.00 34.44 94 TYR A CA 1
ATOM 673 C C . TYR A 1 94 ? -16.530 12.256 25.123 1.00 34.44 94 TYR A C 1
ATOM 675 O O . TYR A 1 94 ? -17.116 11.575 25.967 1.00 34.44 94 TYR A O 1
ATOM 683 N N . ARG A 1 95 ? -16.580 13.593 25.148 1.00 44.81 95 ARG A N 1
ATOM 684 C CA . ARG A 1 95 ? -17.567 14.318 25.958 1.00 44.81 95 ARG A CA 1
ATOM 685 C C . ARG A 1 95 ? -18.930 14.152 25.28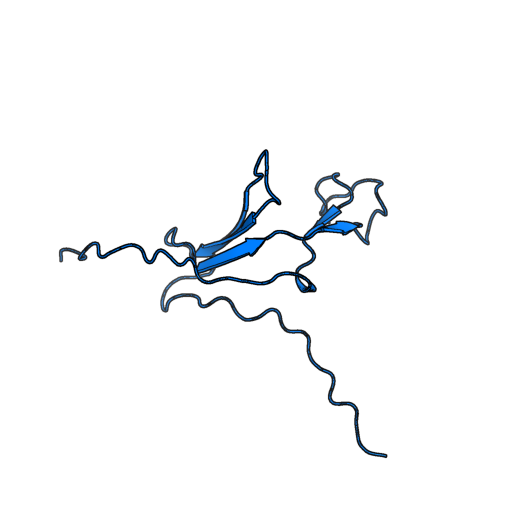8 1.00 44.81 95 ARG A C 1
ATOM 687 O O . ARG A 1 95 ? -19.053 14.408 24.095 1.00 44.81 95 ARG A O 1
ATOM 694 N N . SER A 1 96 ? -19.878 13.662 26.086 1.00 57.25 96 SER A N 1
ATOM 695 C CA . SER A 1 96 ? -21.286 13.411 25.754 1.00 57.25 96 SER A CA 1
ATOM 696 C C . SER A 1 96 ? -22.032 14.652 25.283 1.00 57.25 96 SER A C 1
ATOM 698 O O . SER A 1 96 ? -21.658 15.761 25.731 1.00 57.25 96 SER A O 1
#

Sequence (96 aa):
MRGLTGSSGGVPAFHVHPGHAFEGFELVERPDAPPILIARCQCGEVLDVAEARFTSCPECAGGGCARCGGSGRVVDHSALEWQVPTAAPQNVPYRS

Foldseek 3Di:
DDDDPDPPLDLPDQDADPPWDWDDWDWADDPPDAIKIFTAIPVGDTRKIWRFDKDFDPPQCQCADPQVNSRRIDTDSSPTDIDGPPDDPPDDPDDD

Radius of gyration: 17.4 Å; chains: 1; bounding box: 38×54×46 Å

Secondary structure (DSSP, 8-state):
---------PPPPP-PPTT--EEEEEEEEETTEEEEEEEEETTS-EEEEEEPPEEE-TTTTTS--GGGTTSSEEE-GGG--EE--S----------